Protein AF-A0A645DPC4-F1 (afdb_monomer_lite)

Secondary structure (DSSP, 8-state):
----GGG--GGGHHHHHHHHHHHH-TT--HHHHHHHHHHHHHHHHHHHTS--SS--B-TTS-BPPP--EEEEETTEEEEES--TT-----S-SSS--EEES---EE--SSS----EEEEEE-TT--PPPEEEEE-SSS--EEEE-----

Organism: NCBI:txid1076179

Sequence (149 aa):
MKFNWKKFDWLLLFPLAATFLALLRPGDTVWLGDEAGLMALALQANEAGHPAAHGLVGSMGVAYGALVVWRPMPQGFRFEGLPPNVKMPTQWLQTPVLVQPNTPVVLGPEPLIPRQSITLSLPGSSSAPVRLATDGLRPFSIQNLQETP

Radius of gyration: 25.54 Å; chains: 1; bounding box: 76×33×72 Å

Foldseek 3Di:
DDDDPVPPPVVVVVVVVVVVVCVVDPPPPLVVVLVVVVVVVVVVCVVVVHFDLFFRQGPVRDGQAGWWKWADDQAFIDIDRDDPPDDDDTGDPDPDKDKPPRDIDTQDDDQFDDWDKIWIDDPPDPQFIWMWTDNRRDHTDIDGPDDDD

Structure (mmCIF, N/CA/C/O backbone):
data_AF-A0A645DPC4-F1
#
_entry.id   AF-A0A645DPC4-F1
#
loop_
_atom_site.group_PDB
_atom_site.id
_atom_site.type_symbol
_atom_site.label_atom_id
_atom_site.label_alt_id
_atom_site.label_comp_id
_atom_site.label_asym_id
_atom_site.label_entity_id
_atom_site.label_seq_id
_atom_site.pdbx_PDB_ins_code
_atom_site.Cartn_x
_atom_site.Cartn_y
_atom_site.Cartn_z
_atom_site.occupancy
_atom_site.B_iso_or_equiv
_atom_site.auth_seq_id
_atom_site.auth_comp_id
_atom_site.auth_asym_id
_atom_site.auth_atom_id
_atom_site.pdbx_PDB_model_num
ATOM 1 N N . MET A 1 1 ? 61.291 -13.353 -42.735 1.00 44.16 1 MET A N 1
ATOM 2 C CA . MET A 1 1 ? 60.968 -13.849 -41.377 1.00 44.16 1 MET A CA 1
ATOM 3 C C . MET A 1 1 ? 59.647 -14.618 -41.465 1.00 44.16 1 MET A C 1
ATOM 5 O O . MET A 1 1 ? 58.631 -13.994 -41.727 1.00 44.16 1 MET A O 1
ATOM 9 N N . LYS A 1 2 ? 59.650 -15.961 -41.414 1.00 58.72 2 LYS A N 1
ATOM 10 C CA . LYS A 1 2 ? 58.423 -16.777 -41.564 1.00 58.72 2 LYS A CA 1
ATOM 11 C C . LYS A 1 2 ? 57.759 -16.944 -40.194 1.00 58.72 2 LYS A C 1
ATOM 13 O O . LYS A 1 2 ? 58.321 -17.608 -39.327 1.00 58.72 2 LYS A O 1
ATOM 18 N N . PHE A 1 3 ? 56.603 -16.310 -39.994 1.00 59.91 3 PHE A N 1
ATOM 19 C CA . PHE A 1 3 ? 55.845 -16.386 -38.742 1.00 59.91 3 PHE A CA 1
ATOM 20 C C . PHE A 1 3 ? 55.257 -17.794 -38.578 1.00 59.91 3 PHE A C 1
ATOM 22 O O . PHE A 1 3 ? 54.563 -18.294 -39.463 1.00 59.91 3 PHE A O 1
ATOM 29 N N . ASN A 1 4 ? 55.593 -18.471 -37.481 1.00 68.50 4 ASN A N 1
ATOM 30 C CA . ASN A 1 4 ? 55.323 -19.895 -37.302 1.00 68.50 4 ASN A CA 1
ATOM 31 C C . ASN A 1 4 ? 54.050 -20.097 -36.463 1.00 68.50 4 ASN A C 1
ATOM 33 O O . ASN A 1 4 ? 54.094 -20.090 -35.236 1.00 68.50 4 ASN A O 1
ATOM 37 N N . TRP A 1 5 ? 52.918 -20.279 -37.146 1.00 63.59 5 TRP A N 1
ATOM 38 C CA . TRP A 1 5 ? 51.572 -20.375 -36.561 1.00 63.59 5 TRP A CA 1
ATOM 39 C C . TRP A 1 5 ? 51.383 -21.533 -35.570 1.00 63.59 5 TRP A C 1
ATOM 41 O O . TRP A 1 5 ? 50.500 -21.475 -34.726 1.00 63.59 5 TRP A O 1
ATOM 51 N N . LYS A 1 6 ? 52.230 -22.570 -35.616 1.00 66.31 6 LYS A N 1
ATOM 52 C CA . LYS A 1 6 ? 52.138 -23.720 -34.699 1.00 66.31 6 LYS A CA 1
ATOM 53 C C . LYS A 1 6 ? 52.644 -23.439 -33.280 1.00 66.31 6 LYS A C 1
ATOM 55 O O . LYS A 1 6 ? 52.363 -24.224 -32.386 1.00 66.31 6 LYS A O 1
ATOM 60 N N . LYS A 1 7 ? 53.402 -22.355 -33.074 1.00 61.72 7 LYS A N 1
ATOM 61 C CA . LYS A 1 7 ? 53.859 -21.898 -31.746 1.00 61.72 7 LYS A CA 1
ATOM 62 C C . LYS A 1 7 ? 53.005 -20.756 -31.193 1.00 61.72 7 LYS A C 1
ATOM 64 O O . LYS A 1 7 ? 53.332 -20.208 -30.146 1.00 61.72 7 LYS A O 1
ATOM 69 N N . PHE A 1 8 ? 51.974 -20.350 -31.933 1.00 61.41 8 PHE A N 1
ATOM 70 C CA . PHE A 1 8 ? 51.088 -19.280 -31.520 1.00 61.41 8 PHE A CA 1
ATOM 71 C C . PHE A 1 8 ? 50.167 -19.829 -30.435 1.00 61.41 8 PHE A C 1
ATOM 73 O O . PHE A 1 8 ? 49.297 -20.656 -30.707 1.00 61.41 8 PHE A O 1
ATOM 80 N N . ASP A 1 9 ? 50.448 -19.430 -29.199 1.00 63.53 9 ASP A N 1
ATOM 81 C CA . ASP A 1 9 ? 49.758 -19.911 -28.014 1.00 63.53 9 ASP A CA 1
ATOM 82 C C . ASP A 1 9 ? 48.314 -19.396 -28.026 1.00 63.53 9 ASP A C 1
ATOM 84 O O . ASP A 1 9 ? 48.007 -18.276 -27.616 1.00 63.53 9 ASP A O 1
ATOM 88 N N . TRP A 1 10 ? 47.421 -20.203 -28.597 1.00 62.50 10 TRP A N 1
ATOM 89 C CA . TRP A 1 10 ? 46.012 -19.864 -28.800 1.00 62.50 10 TRP A CA 1
ATOM 90 C C . TRP A 1 10 ? 45.284 -19.611 -27.468 1.00 62.50 10 TRP A C 1
ATOM 92 O O . TRP A 1 10 ? 44.247 -18.949 -27.440 1.00 62.50 10 TRP A O 1
ATOM 102 N N . LEU A 1 11 ? 45.860 -20.071 -26.350 1.00 56.59 11 LEU A N 1
ATOM 103 C CA . LEU A 1 11 ? 45.384 -19.798 -24.994 1.00 56.59 11 LEU A CA 1
ATOM 104 C C . LEU A 1 11 ? 45.522 -18.321 -24.592 1.00 56.59 11 LEU A C 1
ATOM 106 O O . LEU A 1 11 ? 44.785 -17.876 -23.717 1.00 56.59 11 LEU A O 1
ATOM 110 N N . LEU A 1 12 ? 46.380 -17.535 -25.257 1.00 56.28 12 LEU A N 1
ATOM 111 C CA . LEU A 1 12 ? 46.503 -16.090 -25.019 1.00 56.28 12 LEU A CA 1
ATOM 112 C C . LEU A 1 12 ? 45.468 -15.249 -25.785 1.00 56.28 12 LEU A C 1
ATOM 114 O O . LEU A 1 12 ? 45.233 -14.099 -25.417 1.00 56.28 12 LEU A O 1
ATOM 118 N N . LEU A 1 13 ? 44.798 -15.803 -26.806 1.00 58.19 13 LEU A N 1
ATOM 119 C CA . LEU A 1 13 ? 43.731 -15.090 -27.526 1.00 58.19 13 LEU A CA 1
ATOM 120 C C . LEU A 1 13 ? 42.414 -15.035 -26.745 1.00 58.19 13 LEU A C 1
ATOM 122 O O . LEU A 1 13 ? 41.690 -14.049 -26.855 1.00 58.19 13 LEU A O 1
ATOM 126 N N . PHE A 1 14 ? 42.102 -16.056 -25.945 1.00 56.06 14 PHE A N 1
ATOM 127 C CA . PHE A 1 14 ? 40.872 -16.096 -25.148 1.00 56.06 14 PHE A CA 1
ATOM 128 C C . PHE A 1 14 ? 40.742 -14.942 -24.133 1.00 56.06 14 PHE A C 1
ATOM 130 O O . PHE A 1 14 ? 39.703 -14.277 -24.142 1.00 56.06 14 PHE A O 1
ATOM 137 N N . PRO A 1 15 ? 41.759 -14.618 -23.307 1.00 55.53 15 PRO A N 1
ATOM 138 C CA . PRO A 1 15 ? 41.676 -13.462 -22.417 1.00 55.53 15 PRO A CA 1
ATOM 139 C C . PRO A 1 15 ? 41.731 -12.138 -23.187 1.00 55.53 15 PRO A C 1
ATOM 141 O O . PRO A 1 15 ? 41.094 -11.167 -22.777 1.00 55.53 15 PRO A O 1
ATOM 144 N N . LEU A 1 16 ? 42.427 -12.092 -24.331 1.00 56.75 16 LEU A N 1
ATOM 145 C CA . LEU A 1 16 ? 42.496 -10.894 -25.167 1.00 56.75 16 LEU A CA 1
ATOM 146 C C . LEU A 1 16 ? 41.130 -10.566 -25.784 1.00 56.75 16 LEU A C 1
ATOM 148 O O . LEU A 1 16 ? 40.720 -9.414 -25.745 1.00 56.75 16 LEU A O 1
ATOM 152 N N . ALA A 1 17 ? 40.390 -11.566 -26.270 1.00 59.00 17 ALA A N 1
ATOM 153 C CA . ALA A 1 17 ? 39.035 -11.395 -26.794 1.00 59.00 17 ALA A CA 1
ATOM 154 C C . ALA A 1 17 ? 38.035 -10.977 -25.702 1.00 59.00 17 ALA A C 1
ATOM 156 O O . ALA A 1 17 ? 37.220 -10.087 -25.938 1.00 59.00 17 ALA A O 1
ATOM 157 N N . ALA A 1 18 ? 38.134 -11.550 -24.496 1.00 56.25 18 ALA A N 1
ATOM 158 C CA . ALA A 1 18 ? 37.318 -11.140 -23.349 1.00 56.25 18 ALA A CA 1
ATOM 159 C C . ALA A 1 18 ? 37.604 -9.686 -22.923 1.00 56.25 18 ALA A C 1
ATOM 161 O O . ALA A 1 18 ? 36.683 -8.918 -22.652 1.00 56.25 18 ALA A O 1
ATOM 162 N N . THR A 1 19 ? 38.876 -9.278 -22.947 1.00 56.94 19 THR A N 1
ATOM 163 C CA . THR A 1 19 ? 39.294 -7.897 -22.650 1.00 56.94 19 THR A CA 1
ATOM 164 C C . THR A 1 19 ? 38.858 -6.928 -23.757 1.00 56.94 19 THR A C 1
ATOM 166 O O . THR A 1 19 ? 38.428 -5.813 -23.477 1.00 56.94 19 THR A O 1
ATOM 169 N N . PHE A 1 20 ? 38.909 -7.353 -25.023 1.00 61.97 20 PHE A N 1
ATOM 170 C CA . PHE A 1 20 ? 38.488 -6.538 -26.164 1.00 61.97 20 PHE A CA 1
ATOM 171 C C . PHE A 1 20 ? 36.965 -6.336 -26.192 1.00 61.97 20 PHE A C 1
ATOM 173 O O . PHE A 1 20 ? 36.506 -5.235 -26.485 1.00 61.97 20 PHE A O 1
ATOM 180 N N . LEU A 1 21 ? 36.176 -7.352 -25.812 1.00 56.59 21 LEU A N 1
ATOM 181 C CA . LEU A 1 21 ? 34.717 -7.240 -25.686 1.00 56.59 21 LEU A CA 1
ATOM 182 C C . LEU A 1 21 ? 34.312 -6.218 -24.607 1.00 56.59 21 LEU A C 1
ATOM 184 O O . LEU A 1 21 ? 33.386 -5.443 -24.827 1.00 56.59 21 LEU A O 1
ATOM 188 N N . ALA A 1 22 ? 35.054 -6.160 -23.495 1.00 52.50 22 ALA A N 1
ATOM 189 C CA . ALA A 1 22 ? 34.857 -5.165 -22.439 1.00 52.50 22 ALA A CA 1
ATOM 190 C C . ALA A 1 22 ? 35.241 -3.730 -22.866 1.00 52.50 22 ALA A C 1
ATOM 192 O O . ALA A 1 22 ? 34.668 -2.765 -22.370 1.00 52.50 22 ALA A O 1
ATOM 193 N N . LEU A 1 23 ? 36.182 -3.573 -23.805 1.00 58.19 23 LEU A N 1
ATOM 194 C CA . LEU A 1 23 ? 36.623 -2.267 -24.321 1.00 58.19 23 LEU A CA 1
ATOM 195 C C . LEU A 1 23 ? 35.751 -1.736 -25.472 1.00 58.19 23 LEU A C 1
ATOM 197 O O . LEU A 1 23 ? 35.636 -0.525 -25.641 1.00 58.19 23 LEU A O 1
ATOM 201 N N . LEU A 1 24 ? 35.121 -2.620 -26.253 1.00 58.22 24 LEU A N 1
ATOM 202 C CA . LEU A 1 24 ? 34.198 -2.258 -27.341 1.00 58.22 24 LEU A CA 1
ATOM 203 C C . LEU A 1 24 ? 32.836 -1.750 -26.842 1.00 58.22 24 LEU A C 1
ATOM 205 O O . LEU A 1 24 ? 32.088 -1.163 -27.625 1.00 58.22 24 LEU A O 1
ATOM 209 N N . ARG A 1 25 ? 32.516 -1.955 -25.558 1.00 52.03 25 ARG A N 1
ATOM 210 C CA . ARG A 1 25 ? 31.289 -1.478 -24.905 1.00 52.03 25 ARG A CA 1
ATOM 211 C C . ARG A 1 25 ? 31.615 -0.672 -23.641 1.00 52.03 25 ARG A C 1
ATOM 213 O O . ARG A 1 25 ? 31.399 -1.157 -22.529 1.00 52.03 25 ARG A O 1
ATOM 220 N N . PRO A 1 26 ? 32.139 0.561 -23.773 1.00 41.53 26 PRO A N 1
ATOM 221 C CA . PRO A 1 26 ? 32.321 1.439 -22.626 1.00 41.53 26 PRO A CA 1
ATOM 22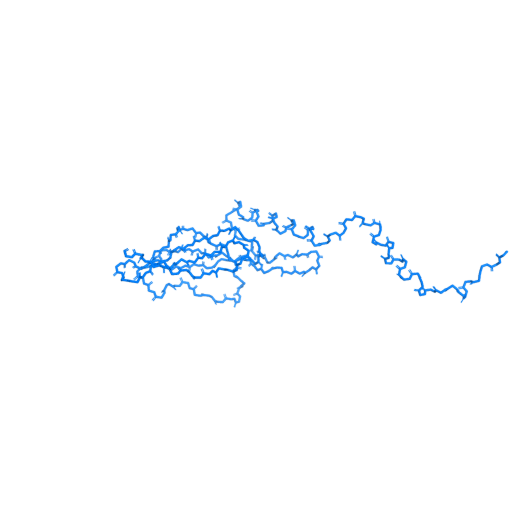2 C C . PRO A 1 26 ? 30.933 1.852 -22.118 1.00 41.53 26 PRO A C 1
ATOM 224 O O . PRO A 1 26 ? 30.340 2.800 -22.623 1.00 41.53 26 PRO A O 1
ATOM 227 N N . GLY A 1 27 ? 30.383 1.096 -21.167 1.00 45.28 27 GLY A N 1
ATOM 228 C CA . GLY A 1 27 ? 29.079 1.402 -20.578 1.00 45.28 27 GLY A CA 1
ATOM 229 C C . GLY A 1 27 ? 28.205 0.221 -20.169 1.00 45.28 27 GLY A C 1
ATOM 230 O O . GLY A 1 27 ? 27.113 0.490 -19.675 1.00 45.28 27 GLY A O 1
ATOM 231 N N . ASP A 1 28 ? 28.646 -1.039 -20.316 1.00 43.31 28 ASP A N 1
ATOM 232 C CA . ASP A 1 28 ? 27.872 -2.233 -19.915 1.00 43.31 28 ASP A CA 1
ATOM 233 C C . ASP A 1 28 ? 27.787 -2.387 -18.380 1.00 43.31 28 ASP A C 1
ATOM 235 O O . ASP A 1 28 ? 28.233 -3.341 -17.748 1.00 43.31 28 ASP A O 1
ATOM 239 N N . THR A 1 29 ? 27.130 -1.408 -17.779 1.00 47.66 29 THR A N 1
ATOM 240 C CA . THR A 1 29 ? 26.401 -1.456 -16.524 1.00 47.66 29 THR A CA 1
ATOM 241 C C . THR A 1 29 ? 25.103 -2.230 -16.765 1.00 47.66 29 THR A C 1
ATOM 243 O O . THR A 1 29 ? 24.008 -1.691 -16.653 1.00 47.66 29 THR A O 1
ATOM 246 N N . VAL A 1 30 ? 25.210 -3.512 -17.133 1.00 51.75 30 VAL A N 1
ATOM 247 C CA . VAL A 1 30 ? 24.047 -4.393 -17.385 1.00 51.75 30 VAL A CA 1
ATOM 248 C C . VAL A 1 30 ? 23.034 -4.318 -16.230 1.00 51.75 30 VAL A C 1
ATOM 250 O O . VAL A 1 30 ? 21.833 -4.405 -16.442 1.00 51.75 30 VAL A O 1
ATOM 253 N N . TRP A 1 31 ? 23.524 -4.052 -15.019 1.00 51.75 31 TRP A N 1
ATOM 254 C CA . TRP A 1 31 ? 22.720 -3.837 -13.823 1.00 51.75 31 TRP A CA 1
ATOM 255 C C . TRP A 1 31 ? 22.072 -2.439 -13.717 1.00 51.75 31 TRP A C 1
ATOM 257 O O . TRP A 1 31 ? 20.915 -2.355 -13.333 1.00 51.75 31 TRP A O 1
ATOM 267 N N . LEU A 1 32 ? 22.746 -1.348 -14.111 1.00 58.16 32 LEU A N 1
ATOM 268 C CA . LEU A 1 32 ? 22.211 0.025 -13.993 1.00 58.16 32 LEU A CA 1
ATOM 269 C C . LEU A 1 32 ? 21.079 0.293 -14.998 1.00 58.16 32 LEU A C 1
ATOM 271 O O . LEU A 1 32 ? 20.143 1.033 -14.704 1.00 58.16 32 LEU A O 1
ATOM 275 N N . GLY A 1 33 ? 21.164 -0.306 -16.190 1.00 63.88 33 GLY A N 1
ATOM 276 C CA . GLY A 1 33 ? 20.078 -0.262 -17.172 1.00 63.88 33 GLY A CA 1
ATOM 277 C C . GLY A 1 33 ? 18.827 -0.985 -16.670 1.00 63.88 33 GLY A C 1
ATOM 278 O O . GLY A 1 33 ? 17.722 -0.459 -16.810 1.00 63.88 33 GLY A O 1
ATOM 279 N N . ASP A 1 34 ? 19.016 -2.142 -16.027 1.00 58.75 34 ASP A N 1
ATOM 280 C CA . ASP A 1 34 ? 17.938 -2.874 -15.364 1.00 58.75 34 ASP A CA 1
ATOM 281 C C . ASP A 1 34 ? 17.339 -2.034 -14.234 1.00 58.75 34 ASP A C 1
ATOM 283 O O . ASP A 1 34 ? 16.139 -1.786 -14.255 1.00 58.75 34 ASP A O 1
ATOM 287 N N . GLU A 1 35 ? 18.156 -1.500 -13.322 1.00 59.34 35 GLU A N 1
ATOM 288 C CA . GLU A 1 35 ? 17.705 -0.621 -12.234 1.00 59.34 35 GLU A CA 1
ATOM 289 C C . GLU A 1 35 ? 16.904 0.590 -12.730 1.00 59.34 35 GLU A C 1
ATOM 291 O O . GLU A 1 35 ? 15.830 0.877 -12.204 1.00 59.34 35 GLU A O 1
ATOM 296 N N . ALA A 1 36 ? 17.380 1.288 -13.766 1.00 65.81 36 ALA A N 1
ATOM 297 C CA . ALA A 1 36 ? 16.655 2.415 -14.348 1.00 65.81 36 ALA A CA 1
ATOM 298 C C . ALA A 1 36 ? 15.297 1.983 -14.934 1.00 65.81 36 ALA A C 1
ATOM 300 O O . ALA A 1 36 ? 14.310 2.712 -14.812 1.00 65.81 36 ALA A O 1
ATOM 301 N N . GLY A 1 37 ? 15.228 0.788 -15.528 1.00 67.06 37 GLY A N 1
ATOM 302 C CA . GLY A 1 37 ? 13.984 0.181 -15.999 1.00 67.06 37 GLY A CA 1
ATOM 303 C C . GLY A 1 37 ? 13.023 -0.178 -14.862 1.00 67.06 37 GLY A C 1
ATOM 304 O O . GLY A 1 37 ? 11.822 0.078 -14.978 1.00 67.06 37 GLY A O 1
ATOM 305 N N . LEU A 1 38 ? 13.538 -0.708 -13.747 1.00 63.00 38 LEU A N 1
ATOM 306 C CA . LEU A 1 38 ? 12.742 -1.014 -12.555 1.00 63.00 38 LEU A CA 1
ATOM 307 C C . LEU A 1 38 ? 12.147 0.265 -11.953 1.00 63.00 38 LEU A C 1
ATOM 309 O O . LEU A 1 38 ? 10.936 0.335 -11.728 1.00 63.00 38 LEU A O 1
ATOM 313 N N . MET A 1 39 ? 12.969 1.308 -11.799 1.00 61.62 39 MET A N 1
ATOM 314 C CA . MET A 1 39 ? 12.525 2.611 -11.303 1.00 61.62 39 MET A CA 1
ATOM 315 C C . MET A 1 39 ? 11.467 3.235 -12.218 1.00 61.62 39 MET A C 1
ATOM 317 O O . MET A 1 39 ? 10.451 3.730 -11.732 1.00 61.62 39 MET A O 1
ATOM 321 N N . ALA A 1 40 ? 11.656 3.183 -13.539 1.00 66.62 40 ALA A N 1
ATOM 322 C CA . ALA A 1 40 ? 10.685 3.709 -14.495 1.00 66.62 40 ALA A CA 1
ATOM 323 C C . ALA A 1 40 ? 9.334 2.977 -14.418 1.00 66.62 40 ALA A C 1
ATOM 325 O O . ALA A 1 40 ? 8.290 3.631 -14.435 1.00 66.62 40 ALA A O 1
ATOM 326 N N . LEU A 1 41 ? 9.326 1.645 -14.274 1.00 64.12 41 LEU A N 1
ATOM 327 C CA . LEU A 1 41 ? 8.068 0.907 -14.142 1.00 64.12 41 LEU A CA 1
ATOM 328 C C . LEU A 1 41 ? 7.394 1.157 -12.789 1.00 64.12 41 LEU A C 1
ATOM 330 O O . LEU A 1 41 ? 6.172 1.287 -12.735 1.00 64.12 41 LEU A O 1
ATOM 334 N N . ALA A 1 42 ? 8.164 1.246 -11.702 1.00 60.47 42 ALA A N 1
ATOM 335 C CA . ALA A 1 42 ? 7.631 1.582 -10.385 1.00 60.47 42 ALA A CA 1
ATOM 336 C C . ALA A 1 42 ? 6.963 2.967 -10.393 1.00 60.47 42 ALA A C 1
ATOM 338 O O . ALA A 1 42 ? 5.856 3.129 -9.875 1.00 60.47 42 ALA A O 1
ATOM 339 N N . LEU A 1 43 ? 7.594 3.953 -11.040 1.00 62.78 43 LEU A N 1
ATOM 340 C CA . LEU A 1 43 ? 7.019 5.281 -11.249 1.00 62.78 43 L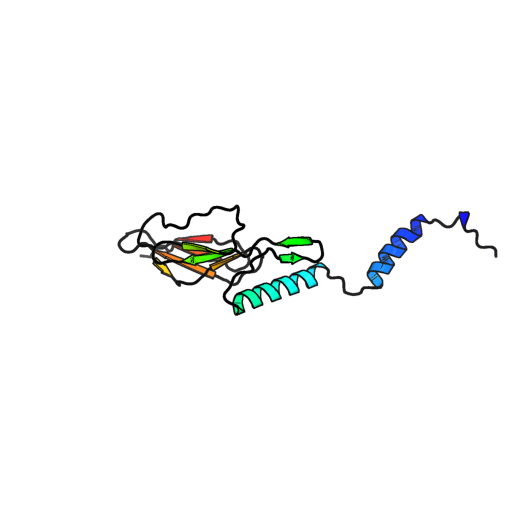EU A CA 1
ATOM 341 C C . LEU A 1 43 ? 5.752 5.220 -12.110 1.00 62.78 43 LEU A C 1
ATOM 343 O O . LEU A 1 43 ? 4.731 5.769 -11.708 1.00 62.78 43 LEU A O 1
ATOM 347 N N . GLN A 1 44 ? 5.768 4.490 -13.226 1.00 64.06 44 GLN A N 1
ATOM 348 C CA . GLN A 1 44 ? 4.600 4.352 -14.099 1.00 64.06 44 GLN A CA 1
ATOM 349 C C . GLN A 1 44 ? 3.422 3.649 -13.404 1.00 64.06 44 GLN A C 1
ATOM 351 O O . GLN A 1 44 ? 2.274 4.051 -13.574 1.00 64.06 44 GLN A O 1
ATOM 356 N N . ALA A 1 45 ? 3.680 2.617 -12.597 1.00 58.19 45 ALA A N 1
ATOM 357 C CA . ALA A 1 45 ? 2.654 1.943 -11.801 1.00 58.19 45 ALA A CA 1
ATOM 358 C C . ALA A 1 45 ? 2.059 2.876 -10.731 1.00 58.19 45 ALA A C 1
ATOM 360 O O . ALA A 1 45 ? 0.843 2.883 -10.519 1.00 58.19 45 ALA A O 1
ATOM 361 N N . ASN A 1 46 ? 2.902 3.705 -10.100 1.00 56.53 46 ASN A N 1
ATOM 362 C CA . ASN A 1 46 ? 2.453 4.743 -9.172 1.00 56.53 46 ASN A CA 1
ATOM 363 C C . ASN A 1 46 ? 1.584 5.795 -9.877 1.00 56.53 46 ASN A C 1
ATOM 365 O O . ASN A 1 46 ? 0.529 6.151 -9.355 1.00 56.53 46 ASN A O 1
ATOM 369 N N . GLU A 1 47 ? 1.984 6.255 -11.065 1.00 57.84 47 GLU A N 1
ATOM 370 C CA . GLU A 1 47 ? 1.201 7.190 -11.883 1.00 57.84 47 GLU A CA 1
ATOM 371 C C . GLU A 1 47 ? -0.130 6.580 -12.348 1.00 57.84 47 GLU A C 1
ATOM 373 O O . GLU A 1 47 ? -1.159 7.253 -12.336 1.00 57.84 47 GLU A O 1
ATOM 378 N N . ALA A 1 48 ? -0.137 5.296 -12.716 1.00 61.47 48 ALA A N 1
ATOM 379 C CA . ALA A 1 48 ? -1.321 4.592 -13.202 1.00 61.47 48 ALA A CA 1
ATOM 380 C C . ALA A 1 48 ? -2.296 4.165 -12.089 1.00 61.47 48 ALA A C 1
ATOM 382 O O . ALA A 1 48 ? -3.399 3.709 -12.388 1.00 61.47 48 ALA A O 1
ATOM 383 N N . GLY A 1 49 ? -1.909 4.261 -10.813 1.00 54.50 49 GLY A N 1
ATOM 384 C CA . GLY A 1 49 ? -2.744 3.850 -9.678 1.00 54.50 49 GLY A CA 1
ATOM 385 C C . GLY A 1 49 ? -3.049 2.344 -9.620 1.00 54.50 49 GLY A C 1
ATOM 386 O O . GLY A 1 49 ? -3.950 1.927 -8.881 1.00 54.50 49 GLY A O 1
ATOM 387 N N . HIS A 1 50 ? -2.313 1.527 -10.382 1.00 58.28 50 HIS A N 1
ATOM 388 C CA . HIS A 1 50 ? -2.504 0.082 -10.503 1.00 58.28 50 HIS A CA 1
ATOM 389 C C . HIS A 1 50 ? -1.160 -0.664 -10.396 1.00 58.28 50 HIS A C 1
ATOM 391 O O . HIS A 1 50 ? -0.168 -0.216 -10.968 1.00 58.28 50 HIS A O 1
ATOM 397 N N . PRO A 1 51 ? -1.104 -1.801 -9.674 1.00 55.44 51 PRO A N 1
ATOM 398 C CA . PRO A 1 51 ? 0.137 -2.543 -9.451 1.00 55.44 51 PRO A CA 1
ATOM 399 C C . PRO A 1 51 ? 0.658 -3.203 -10.734 1.00 55.44 51 PRO A C 1
ATOM 401 O O . PRO A 1 51 ? -0.124 -3.600 -11.602 1.00 55.44 51 PRO A O 1
ATOM 404 N N . ALA A 1 52 ? 1.979 -3.393 -10.832 1.00 56.47 52 ALA A N 1
ATOM 405 C CA . ALA A 1 52 ? 2.556 -4.180 -11.917 1.00 56.47 52 ALA A CA 1
ATOM 406 C C . ALA A 1 52 ? 2.109 -5.646 -11.795 1.00 56.47 52 ALA A C 1
ATOM 408 O O . ALA A 1 52 ? 2.352 -6.307 -10.786 1.00 56.47 52 ALA A O 1
ATOM 409 N N . ALA A 1 53 ? 1.444 -6.152 -12.834 1.00 54.47 53 ALA A N 1
ATOM 410 C CA . ALA A 1 53 ? 0.827 -7.479 -12.834 1.00 54.47 53 ALA A CA 1
ATOM 411 C C . ALA A 1 53 ? 1.832 -8.647 -12.901 1.00 54.47 53 ALA A C 1
ATOM 413 O O . ALA A 1 53 ? 1.452 -9.794 -12.675 1.00 54.47 53 ALA A O 1
ATOM 414 N N . HIS A 1 54 ? 3.098 -8.373 -13.220 1.00 56.34 54 HIS A N 1
ATOM 415 C CA . HIS A 1 54 ? 4.145 -9.377 -13.379 1.00 56.34 54 HIS A CA 1
ATOM 416 C C . HIS A 1 54 ? 5.422 -8.915 -12.679 1.00 56.34 54 HIS A C 1
ATOM 418 O O . HIS A 1 54 ? 5.661 -7.715 -12.539 1.00 56.34 54 HIS A O 1
ATOM 424 N N . GLY A 1 55 ? 6.237 -9.883 -12.258 1.00 55.19 55 GLY A N 1
ATOM 425 C CA . GLY A 1 55 ? 7.598 -9.610 -11.819 1.00 55.19 55 GLY A CA 1
ATOM 426 C C . GLY A 1 55 ? 8.411 -8.936 -12.924 1.00 55.19 55 GLY A C 1
ATOM 427 O O . GLY A 1 55 ? 8.213 -9.218 -14.108 1.00 55.19 55 GLY A O 1
ATOM 428 N N . LEU A 1 56 ? 9.297 -8.021 -12.545 1.00 57.25 56 LEU A N 1
ATOM 429 C CA . LEU A 1 56 ? 10.133 -7.286 -13.490 1.00 57.25 56 LEU A CA 1
ATOM 430 C C . LEU A 1 56 ? 11.210 -8.221 -14.039 1.00 57.25 56 LEU A C 1
ATOM 432 O O . LEU A 1 56 ? 11.980 -8.774 -13.263 1.00 57.25 56 LEU A O 1
ATOM 436 N N . VAL A 1 57 ? 11.261 -8.431 -15.353 1.00 53.84 57 VAL A N 1
ATOM 437 C CA . VAL A 1 57 ? 12.272 -9.292 -15.983 1.00 53.84 57 VAL A CA 1
ATOM 438 C C . VAL A 1 57 ? 13.480 -8.430 -16.338 1.00 53.84 57 VAL A C 1
ATOM 440 O O . VAL A 1 57 ? 13.410 -7.640 -17.275 1.00 53.84 57 VAL A O 1
ATOM 443 N N . GLY A 1 58 ? 14.570 -8.563 -15.580 1.00 57.09 58 GLY A N 1
ATOM 444 C CA . GLY A 1 58 ? 15.845 -7.920 -15.907 1.00 57.09 58 GLY A CA 1
ATOM 445 C C . GLY A 1 58 ? 16.479 -8.495 -17.179 1.00 57.09 58 GLY A C 1
ATOM 446 O O . GLY A 1 58 ? 16.092 -9.566 -17.657 1.00 57.09 58 GLY A O 1
ATOM 447 N N . SER A 1 59 ? 17.507 -7.821 -17.693 1.00 51.56 59 SER A N 1
ATOM 448 C CA . SER A 1 59 ? 18.239 -8.142 -18.930 1.00 51.56 59 SER A CA 1
ATOM 449 C C . SER A 1 59 ? 18.777 -9.578 -18.986 1.00 51.56 59 SER A C 1
ATOM 451 O O . SER A 1 59 ? 18.985 -10.122 -20.068 1.00 51.56 59 SER A O 1
ATOM 453 N N . MET A 1 60 ? 18.976 -10.217 -17.828 1.00 51.91 60 MET A N 1
ATOM 454 C CA . MET A 1 60 ? 19.462 -11.600 -17.692 1.00 51.91 60 MET A CA 1
ATOM 455 C C . MET A 1 60 ? 18.348 -12.635 -17.432 1.00 51.91 60 MET A C 1
ATOM 457 O O . MET A 1 60 ? 18.642 -13.779 -17.088 1.00 51.91 60 MET A O 1
ATOM 461 N N . GLY A 1 61 ? 17.069 -12.261 -17.548 1.00 46.88 61 GLY A N 1
ATOM 462 C CA . GLY A 1 61 ? 15.938 -13.146 -17.239 1.00 46.88 61 GLY A CA 1
ATOM 463 C C . GLY A 1 61 ? 15.666 -13.313 -15.738 1.00 46.88 61 GLY A C 1
ATOM 464 O O . GLY A 1 61 ? 14.898 -14.190 -15.342 1.00 46.88 61 GLY A O 1
ATOM 465 N N . VAL A 1 62 ? 16.287 -12.482 -14.893 1.00 46.94 62 VAL A N 1
ATOM 466 C CA . VAL A 1 62 ? 16.015 -12.436 -13.452 1.00 46.94 62 VAL A CA 1
ATOM 467 C C . VAL A 1 62 ? 14.676 -11.737 -13.244 1.00 46.94 62 VAL A C 1
ATOM 469 O O . VAL A 1 62 ? 14.554 -10.546 -13.511 1.00 46.94 62 VAL A O 1
ATOM 472 N N . ALA A 1 63 ? 13.671 -12.481 -12.787 1.00 51.97 63 ALA A N 1
ATOM 473 C CA . ALA A 1 63 ? 12.391 -11.916 -12.382 1.00 51.97 63 ALA A CA 1
ATOM 474 C C . ALA A 1 63 ? 12.496 -11.377 -10.947 1.00 51.97 63 ALA A C 1
ATOM 476 O O . ALA A 1 63 ? 12.577 -12.156 -9.994 1.00 51.97 63 ALA A O 1
ATOM 477 N N . TYR A 1 64 ? 12.473 -10.057 -10.777 1.00 59.28 64 TYR A N 1
ATOM 478 C CA . TYR A 1 64 ? 12.178 -9.454 -9.477 1.00 59.28 64 TYR A CA 1
ATOM 479 C C . TYR A 1 64 ? 10.713 -9.771 -9.135 1.00 59.28 64 TYR A C 1
ATOM 481 O O . TYR A 1 64 ? 9.888 -9.873 -10.040 1.00 59.28 64 TYR A O 1
ATOM 489 N N . GLY A 1 65 ? 10.391 -10.011 -7.858 1.00 62.00 65 GLY A N 1
ATOM 490 C CA . GLY A 1 65 ? 9.070 -10.508 -7.432 1.00 62.00 65 GLY A CA 1
ATOM 491 C C . GLY A 1 65 ? 7.878 -9.651 -7.895 1.00 62.00 65 GLY A C 1
ATOM 492 O O . GLY A 1 65 ? 8.032 -8.578 -8.460 1.00 62.00 65 GLY A O 1
ATOM 493 N N . ALA A 1 66 ? 6.646 -10.104 -7.679 1.00 65.19 66 ALA A N 1
ATOM 494 C CA . ALA A 1 66 ? 5.485 -9.281 -8.027 1.00 65.19 66 ALA A CA 1
ATOM 495 C C . ALA A 1 66 ? 5.360 -8.072 -7.077 1.00 65.19 66 ALA A C 1
ATOM 497 O O . ALA A 1 66 ? 5.608 -8.214 -5.878 1.00 65.19 66 ALA A O 1
ATOM 498 N N . LEU A 1 67 ? 4.975 -6.901 -7.603 1.00 73.75 67 LEU A N 1
ATOM 499 C CA . LEU A 1 67 ? 4.679 -5.707 -6.802 1.00 73.75 67 LEU A CA 1
ATOM 500 C C . LEU A 1 67 ? 3.417 -5.946 -5.972 1.00 73.75 67 LEU A C 1
ATOM 502 O O . LEU A 1 67 ? 2.303 -5.890 -6.492 1.00 73.75 67 LEU A O 1
ATOM 506 N N . VAL A 1 68 ? 3.592 -6.211 -4.677 1.00 79.81 68 VAL A N 1
ATOM 507 C CA . VAL A 1 68 ? 2.472 -6.461 -3.767 1.00 79.81 68 VAL A CA 1
ATOM 508 C C . VAL A 1 68 ? 2.023 -5.155 -3.129 1.00 79.81 68 VAL A C 1
ATOM 510 O O . VAL A 1 68 ? 2.810 -4.456 -2.491 1.00 79.81 68 VAL A O 1
ATOM 513 N N . VAL A 1 69 ? 0.735 -4.843 -3.256 1.00 84.62 69 VAL A N 1
ATOM 514 C CA . VAL A 1 69 ? 0.114 -3.679 -2.609 1.00 84.62 69 VAL A CA 1
ATOM 515 C C . VAL A 1 69 ? -0.919 -4.154 -1.602 1.00 84.62 69 VAL A C 1
ATOM 517 O O . VAL A 1 69 ? -1.825 -4.915 -1.935 1.00 84.62 69 VAL A O 1
ATOM 520 N N . TRP A 1 70 ? -0.803 -3.689 -0.364 1.00 89.94 70 TRP A N 1
ATOM 521 C CA . TRP A 1 70 ? -1.807 -3.884 0.671 1.00 89.94 70 TRP A CA 1
ATOM 522 C C . TRP A 1 70 ? -2.767 -2.698 0.695 1.00 89.94 70 TRP A C 1
ATOM 524 O O . TRP A 1 70 ? -2.339 -1.545 0.735 1.00 89.94 70 TRP A O 1
ATOM 534 N N . ARG A 1 71 ? -4.074 -2.967 0.676 1.00 91.69 71 ARG A N 1
ATOM 535 C CA . ARG A 1 71 ? -5.112 -1.933 0.704 1.00 91.69 71 ARG A CA 1
ATOM 536 C C . ARG A 1 71 ? -6.072 -2.156 1.880 1.00 91.69 71 ARG A C 1
ATOM 538 O O . ARG A 1 71 ? -6.662 -3.239 1.962 1.00 91.69 71 ARG A O 1
ATOM 545 N N . PRO A 1 72 ? -6.278 -1.148 2.747 1.00 90.00 72 PRO A N 1
ATOM 546 C CA . PRO A 1 72 ? -7.293 -1.209 3.795 1.00 90.00 72 PRO A CA 1
ATOM 547 C C . PRO A 1 72 ? -8.711 -1.166 3.201 1.00 90.00 72 PRO A C 1
ATOM 549 O O . PRO A 1 72 ? -8.966 -0.449 2.233 1.00 90.00 72 PRO A O 1
ATOM 552 N N . MET A 1 73 ? -9.637 -1.935 3.780 1.00 88.38 73 MET A N 1
ATOM 553 C CA . MET A 1 73 ? -11.048 -2.013 3.378 1.00 88.38 73 MET A CA 1
ATOM 554 C C . MET A 1 73 ? -11.966 -1.853 4.607 1.00 88.38 73 MET A C 1
ATOM 556 O O . MET A 1 73 ? -11.550 -2.189 5.715 1.00 88.38 73 MET A O 1
ATOM 560 N N . PRO A 1 74 ? -13.236 -1.427 4.448 1.00 80.44 74 PRO A N 1
ATOM 561 C CA . PRO A 1 74 ? -14.142 -1.227 5.587 1.00 80.44 74 PRO A CA 1
ATOM 562 C C . PRO A 1 74 ? -14.327 -2.466 6.481 1.00 80.44 74 PRO A C 1
ATOM 564 O O . PRO A 1 74 ? -14.372 -2.342 7.700 1.00 80.44 74 PRO A O 1
ATOM 567 N N . GLN A 1 75 ? -14.387 -3.662 5.885 1.00 81.44 75 GLN A N 1
ATOM 568 C CA . GLN A 1 75 ? -14.543 -4.936 6.602 1.00 81.44 75 GLN A CA 1
ATOM 569 C C . GLN A 1 75 ? -13.269 -5.804 6.656 1.00 81.44 75 GLN A C 1
ATOM 571 O O . GLN A 1 75 ? -13.349 -6.988 6.979 1.00 81.44 75 GLN A O 1
ATOM 576 N N . GLY A 1 76 ? -12.095 -5.268 6.304 1.00 88.44 76 GLY A N 1
ATOM 577 C CA . GLY A 1 76 ? -10.893 -6.092 6.150 1.00 88.44 76 GLY A CA 1
ATOM 578 C C . GLY A 1 76 ? -9.750 -5.391 5.429 1.00 88.44 76 GLY A C 1
ATOM 579 O O . GLY A 1 76 ? -9.521 -4.194 5.583 1.00 88.44 76 GLY A O 1
ATOM 580 N N . PHE A 1 77 ? -9.041 -6.149 4.604 1.00 92.50 77 PHE A N 1
ATOM 581 C CA . PHE A 1 77 ? -7.981 -5.651 3.736 1.00 92.50 77 PHE A CA 1
ATOM 582 C C . PHE A 1 77 ? -7.803 -6.583 2.538 1.00 92.50 77 PHE A C 1
ATOM 584 O O . PHE A 1 77 ? -8.263 -7.725 2.547 1.00 92.50 77 PHE A O 1
ATOM 591 N N . ARG A 1 78 ? -7.128 -6.111 1.489 1.00 91.31 78 ARG A N 1
ATOM 592 C CA . ARG A 1 78 ? -6.752 -6.963 0.355 1.00 91.31 78 ARG A CA 1
ATOM 593 C C . ARG A 1 78 ? -5.286 -6.796 0.003 1.00 91.31 78 ARG A C 1
ATOM 595 O O . ARG A 1 78 ? -4.727 -5.715 0.165 1.00 91.31 78 ARG A O 1
ATOM 602 N N . PHE A 1 79 ? -4.715 -7.860 -0.543 1.00 87.75 79 PHE A N 1
ATOM 603 C CA . PHE A 1 79 ? -3.434 -7.821 -1.227 1.00 87.75 79 PHE A CA 1
ATOM 604 C C . PHE A 1 79 ? -3.673 -7.857 -2.736 1.00 87.75 79 PHE A C 1
ATOM 606 O O . PHE A 1 79 ? -4.432 -8.688 -3.234 1.00 87.75 79 PHE A O 1
ATOM 613 N N . GLU A 1 80 ? -3.034 -6.948 -3.455 1.00 86.94 80 GLU A N 1
ATOM 614 C CA . GLU A 1 80 ? -3.032 -6.863 -4.913 1.00 86.94 80 GLU A CA 1
ATOM 615 C C . GLU A 1 80 ? -1.650 -7.264 -5.431 1.00 86.94 80 GLU A C 1
ATOM 617 O O . GLU A 1 80 ? -0.657 -7.046 -4.741 1.00 86.94 80 GLU A O 1
ATOM 622 N N . GLY A 1 81 ? -1.579 -7.855 -6.626 1.00 79.62 81 GLY A N 1
A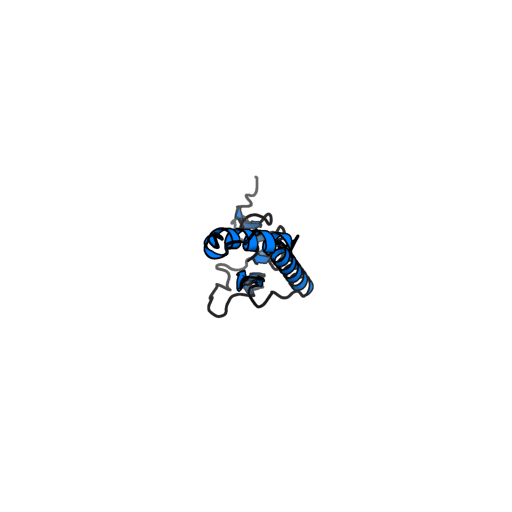TOM 623 C CA . GLY A 1 81 ? -0.308 -8.282 -7.225 1.00 79.62 81 GLY A CA 1
ATOM 624 C C . GLY A 1 81 ? 0.253 -9.603 -6.683 1.00 79.62 81 GLY A C 1
ATOM 625 O O . GLY A 1 81 ? 1.355 -9.991 -7.050 1.00 79.62 81 GLY A O 1
ATOM 626 N N . LEU A 1 82 ? -0.485 -10.331 -5.834 1.00 80.31 82 LEU A N 1
ATOM 627 C CA . LEU A 1 82 ? -0.076 -11.676 -5.414 1.00 80.31 82 LEU A CA 1
ATOM 628 C C . LEU A 1 82 ? -0.120 -12.667 -6.593 1.00 80.31 82 LEU A C 1
ATOM 630 O O . LEU A 1 82 ? -1.081 -12.643 -7.368 1.00 80.31 82 LEU A O 1
ATOM 634 N N . PRO A 1 83 ? 0.853 -13.592 -6.699 1.00 78.75 83 PRO A N 1
ATOM 635 C CA . PRO A 1 83 ? 0.778 -14.695 -7.649 1.00 78.75 83 PRO A CA 1
ATOM 636 C C . PRO A 1 83 ? -0.491 -15.548 -7.438 1.00 78.75 83 PRO A C 1
ATOM 638 O O . PRO A 1 83 ? -0.913 -15.728 -6.292 1.00 78.75 83 PRO A O 1
ATOM 641 N N . PRO A 1 84 ? -1.080 -16.141 -8.498 1.00 77.94 84 PRO A N 1
ATOM 642 C CA . PRO A 1 84 ? -2.374 -16.836 -8.422 1.00 77.94 84 PRO A CA 1
ATOM 643 C C . PRO A 1 84 ? -2.438 -17.992 -7.411 1.00 77.94 84 PRO A C 1
ATOM 645 O O . PRO A 1 84 ? -3.513 -18.381 -6.962 1.00 77.94 84 PRO A O 1
ATOM 648 N N . ASN A 1 85 ? -1.288 -18.569 -7.069 1.00 82.31 85 ASN A N 1
ATOM 649 C CA . ASN A 1 85 ? -1.147 -19.691 -6.147 1.00 82.31 85 ASN A CA 1
ATOM 650 C C . ASN A 1 85 ? -0.915 -19.274 -4.682 1.00 82.31 85 ASN A C 1
ATOM 652 O O . ASN A 1 85 ? -0.854 -20.146 -3.815 1.00 82.31 85 ASN A O 1
ATOM 656 N N . VAL A 1 86 ? -0.793 -17.977 -4.380 1.00 81.75 86 VAL A N 1
ATOM 657 C CA . VAL A 1 86 ? -0.541 -17.479 -3.021 1.00 81.75 86 VAL A CA 1
ATOM 658 C C . VAL A 1 86 ? -1.856 -17.099 -2.344 1.00 81.75 86 VAL A C 1
ATOM 660 O O . VAL A 1 86 ? -2.583 -16.223 -2.805 1.00 81.75 86 VAL A O 1
ATOM 663 N N . LYS A 1 87 ? -2.154 -17.741 -1.208 1.00 85.50 87 LYS A N 1
ATOM 664 C CA . LYS A 1 87 ? -3.309 -17.410 -0.361 1.00 85.50 87 LYS A CA 1
ATOM 665 C C . LYS A 1 87 ? -2.855 -16.576 0.835 1.00 85.50 87 LYS A C 1
ATOM 667 O O . LYS A 1 87 ? -1.975 -16.997 1.579 1.00 85.50 87 LYS A O 1
ATOM 672 N N . MET A 1 88 ? -3.480 -15.420 1.029 1.00 86.88 88 MET A N 1
ATOM 673 C CA . MET A 1 88 ? -3.220 -14.490 2.131 1.00 86.88 88 MET A CA 1
ATOM 674 C C . MET A 1 88 ? -4.530 -14.144 2.852 1.00 86.88 88 MET A C 1
ATOM 676 O O . MET A 1 88 ? -5.595 -14.216 2.231 1.00 86.88 88 MET A O 1
ATOM 680 N N . PRO A 1 89 ? -4.484 -13.783 4.148 1.00 86.94 89 PRO A N 1
ATOM 681 C CA . PRO A 1 89 ? -5.669 -13.342 4.873 1.00 86.94 89 PRO A CA 1
ATOM 682 C C . PRO A 1 89 ? -6.233 -12.052 4.266 1.00 86.94 89 PRO A C 1
ATOM 684 O O . PRO A 1 89 ? -5.508 -11.256 3.672 1.00 86.94 89 PRO A O 1
ATOM 687 N N . THR A 1 90 ? -7.538 -11.850 4.429 1.00 87.38 90 THR A N 1
ATOM 688 C CA . THR A 1 90 ? -8.268 -10.670 3.926 1.00 87.38 90 THR A CA 1
ATOM 689 C C . THR A 1 90 ? -9.204 -10.058 4.971 1.00 87.38 90 THR A C 1
ATOM 691 O O . THR A 1 90 ? -9.844 -9.034 4.731 1.00 87.38 90 THR A O 1
ATOM 694 N N . GLN A 1 91 ? -9.290 -10.680 6.147 1.00 87.56 91 GLN A N 1
ATOM 695 C CA . GLN A 1 91 ? -10.175 -10.287 7.236 1.00 87.56 91 GLN A CA 1
ATOM 696 C C . GLN A 1 91 ? -9.353 -9.868 8.449 1.00 87.56 91 GLN A C 1
ATOM 698 O O . GLN A 1 91 ? -8.301 -10.447 8.735 1.00 87.56 91 GLN A O 1
ATOM 703 N N . TRP A 1 92 ? -9.852 -8.871 9.176 1.00 86.00 92 TRP A N 1
ATOM 704 C CA . TRP A 1 92 ? -9.291 -8.509 10.469 1.00 86.00 92 TRP A CA 1
ATOM 705 C C . TRP A 1 92 ? -9.588 -9.592 11.505 1.00 86.00 92 TRP A C 1
ATOM 707 O O . TRP A 1 92 ? -10.661 -10.190 11.500 1.00 86.00 92 TRP A O 1
ATOM 717 N N . LEU A 1 93 ? -8.651 -9.807 12.429 1.00 84.44 93 LEU A N 1
ATOM 718 C CA . LEU A 1 93 ? -8.860 -10.711 13.565 1.00 84.44 93 LEU A CA 1
ATOM 719 C C . LEU A 1 93 ? -9.882 -10.157 14.569 1.00 84.44 93 LEU A C 1
ATOM 721 O O . LEU A 1 93 ? -10.507 -10.918 15.300 1.00 84.44 93 LEU A O 1
ATOM 725 N N . GLN A 1 94 ? -10.032 -8.833 14.619 1.00 78.88 94 GLN A N 1
ATOM 726 C CA . GLN A 1 94 ? -10.971 -8.113 15.475 1.00 78.88 94 GLN A CA 1
ATOM 727 C C . GLN A 1 94 ? -11.562 -6.942 14.690 1.00 78.88 94 GLN A C 1
ATOM 729 O O . GLN A 1 94 ? -10.910 -6.409 13.797 1.00 78.88 94 GLN A O 1
ATOM 734 N N . THR A 1 95 ? -12.788 -6.534 15.009 1.00 74.44 95 THR A N 1
ATOM 735 C CA . THR A 1 95 ? -13.467 -5.422 14.330 1.00 74.44 95 THR A CA 1
ATOM 736 C C . THR A 1 95 ? -14.168 -4.507 15.334 1.00 74.44 95 THR A C 1
ATOM 738 O O . THR A 1 95 ? -14.756 -5.026 16.284 1.00 74.44 95 THR A O 1
ATOM 741 N N . PRO A 1 96 ? -14.196 -3.182 15.096 1.00 81.62 96 PRO A N 1
ATOM 742 C CA . PRO A 1 96 ? -13.581 -2.487 13.960 1.00 81.62 96 PRO A CA 1
ATOM 743 C C . PRO A 1 96 ? -12.073 -2.247 14.163 1.00 81.62 96 PRO A C 1
ATOM 745 O O . PRO A 1 96 ? -11.634 -1.995 15.279 1.00 81.62 96 PRO A O 1
ATOM 748 N N . VAL A 1 97 ? -11.289 -2.279 13.080 1.00 84.06 97 VAL A N 1
ATOM 749 C CA . VAL A 1 97 ? -9.894 -1.791 13.049 1.00 84.06 97 VAL A CA 1
ATOM 750 C C . VAL A 1 97 ? -9.867 -0.507 12.231 1.00 84.06 97 VAL A C 1
ATOM 752 O O . VAL A 1 97 ? -10.325 -0.496 11.088 1.00 84.06 97 VAL A O 1
ATOM 755 N N . LEU A 1 98 ? -9.336 0.573 12.803 1.00 88.62 98 LEU A N 1
ATOM 756 C CA . LEU A 1 9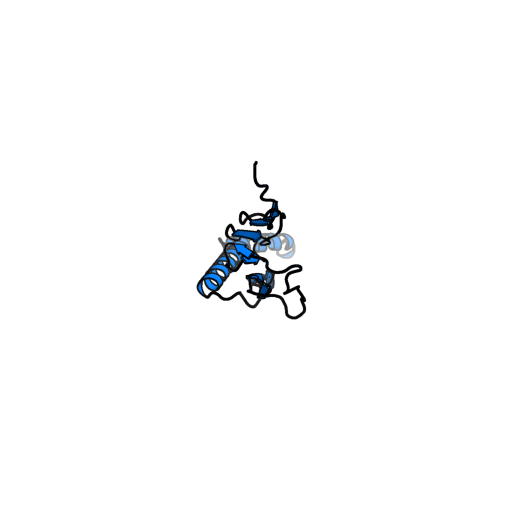8 ? -9.094 1.820 12.082 1.00 88.62 98 LEU A CA 1
ATOM 757 C C . LEU A 1 98 ? -7.661 1.860 11.561 1.00 88.62 98 LEU A C 1
ATOM 759 O O . LEU A 1 98 ? -6.722 1.526 12.279 1.00 88.62 98 LEU A O 1
ATOM 763 N N . VAL A 1 99 ? -7.514 2.307 10.314 1.00 91.25 99 VAL A N 1
ATOM 764 C CA . VAL A 1 99 ? -6.229 2.435 9.617 1.00 91.25 99 VAL A CA 1
ATOM 765 C C . VAL A 1 99 ? -5.990 3.898 9.274 1.00 91.25 99 VAL A C 1
ATOM 767 O O . VAL A 1 99 ? -6.829 4.527 8.627 1.00 91.25 99 VAL A O 1
ATOM 770 N N . GLN A 1 100 ? -4.857 4.449 9.708 1.00 91.75 100 GLN A N 1
ATOM 771 C CA . GLN A 1 100 ? -4.514 5.859 9.511 1.00 91.75 100 GLN A CA 1
ATOM 772 C C . GLN A 1 100 ? -3.053 6.028 9.054 1.00 91.75 100 GLN A C 1
ATOM 774 O O . GLN A 1 100 ? -2.153 5.602 9.774 1.00 91.75 100 GLN A O 1
ATOM 779 N N . PRO A 1 101 ? -2.785 6.671 7.901 1.00 90.56 101 PRO A N 1
ATOM 780 C CA . PRO A 1 101 ? -3.764 7.105 6.905 1.00 90.56 101 PRO A CA 1
ATOM 781 C C . PRO A 1 101 ? -4.440 5.907 6.217 1.00 90.56 101 PRO A C 1
ATOM 783 O O . PRO A 1 101 ? -3.860 4.829 6.101 1.00 90.56 101 PRO A O 1
ATOM 786 N N . ASN A 1 102 ? -5.676 6.098 5.750 1.00 89.06 102 ASN A N 1
ATOM 787 C CA . ASN A 1 102 ? -6.431 5.072 5.027 1.00 89.06 102 ASN A CA 1
ATOM 788 C C . ASN A 1 102 ? -5.997 5.007 3.550 1.00 89.06 102 ASN A C 1
ATOM 790 O O . ASN A 1 102 ? -6.771 5.321 2.645 1.00 89.06 102 ASN A O 1
ATOM 794 N N . THR A 1 103 ? -4.729 4.673 3.311 1.00 86.44 103 THR A N 1
ATOM 795 C CA . THR A 1 103 ? -4.108 4.659 1.980 1.00 86.44 103 THR A CA 1
ATOM 796 C C . THR A 1 103 ? -3.483 3.299 1.670 1.00 86.44 103 THR A C 1
ATOM 798 O O . THR A 1 103 ? -3.093 2.582 2.593 1.00 86.44 103 THR A O 1
ATOM 801 N N . PRO A 1 104 ? -3.355 2.929 0.383 1.00 87.12 104 PRO A N 1
ATOM 802 C CA . PRO A 1 104 ? -2.598 1.746 -0.014 1.00 87.12 104 PRO A CA 1
ATOM 803 C C . PRO A 1 104 ? -1.136 1.809 0.454 1.00 87.12 104 PRO A C 1
ATOM 805 O O . PRO A 1 104 ? -0.549 2.889 0.516 1.00 87.12 104 PRO A O 1
ATOM 808 N N . VAL A 1 105 ? -0.558 0.645 0.750 1.00 86.38 105 VAL A N 1
ATOM 809 C CA . VAL A 1 105 ? 0.841 0.466 1.158 1.00 86.38 105 VAL A CA 1
ATOM 810 C C . VAL A 1 105 ? 1.523 -0.491 0.185 1.00 86.38 105 VAL A C 1
ATOM 812 O O . VAL A 1 105 ? 1.055 -1.609 -0.026 1.00 86.38 105 VAL A O 1
ATOM 815 N N . VAL A 1 106 ? 2.634 -0.060 -0.403 1.00 84.38 106 VAL A N 1
ATOM 816 C CA . VAL A 1 106 ? 3.459 -0.874 -1.302 1.00 84.38 106 VAL A CA 1
ATOM 817 C C . VAL A 1 106 ? 4.412 -1.717 -0.459 1.00 84.38 106 VAL A C 1
ATOM 819 O O . VAL A 1 106 ? 5.187 -1.177 0.328 1.00 84.38 106 VAL A O 1
ATOM 822 N N . LEU A 1 107 ? 4.356 -3.040 -0.619 1.00 79.00 107 LEU A N 1
ATOM 823 C CA . LEU A 1 107 ? 5.104 -4.006 0.194 1.00 79.00 107 LEU A CA 1
ATOM 824 C C . LEU A 1 107 ? 6.395 -4.526 -0.462 1.00 79.00 107 LEU A C 1
ATOM 826 O O . LEU A 1 107 ? 7.110 -5.302 0.166 1.00 79.00 107 LEU A O 1
ATOM 830 N N . GLY A 1 108 ? 6.713 -4.105 -1.689 1.00 67.62 108 GLY A N 1
ATOM 831 C CA . GLY A 1 108 ? 7.892 -4.575 -2.437 1.00 67.62 108 GLY A CA 1
ATOM 832 C C . GLY A 1 108 ? 7.523 -5.418 -3.661 1.00 67.62 108 GLY A C 1
ATOM 833 O O . GLY A 1 108 ? 6.341 -5.723 -3.847 1.00 67.62 108 GLY A O 1
ATOM 834 N N . PRO A 1 109 ? 8.498 -5.691 -4.555 1.00 57.09 109 PRO A N 1
ATOM 835 C CA . PRO A 1 109 ? 9.705 -6.493 -4.275 1.00 57.09 109 PRO A CA 1
ATOM 836 C C . PRO A 1 109 ? 11.041 -5.723 -4.241 1.00 57.09 109 PRO A C 1
ATOM 838 O O . PRO A 1 109 ? 12.074 -6.342 -3.995 1.00 57.09 109 PRO A O 1
ATOM 841 N N . GLU A 1 110 ? 11.059 -4.428 -4.572 1.00 56.12 110 GLU A N 1
ATOM 842 C CA . GLU A 1 110 ? 12.308 -3.668 -4.713 1.00 56.12 110 GLU A CA 1
ATOM 843 C C . GLU A 1 110 ? 12.900 -3.238 -3.360 1.00 56.12 110 GLU A C 1
ATOM 845 O O . GLU A 1 110 ? 12.147 -2.951 -2.426 1.00 56.12 110 GLU A O 1
ATOM 850 N N . PRO A 1 111 ? 14.241 -3.143 -3.245 1.00 53.38 111 PRO A N 1
ATOM 851 C CA . PRO A 1 111 ? 14.918 -2.763 -2.003 1.00 53.38 111 PRO A CA 1
ATOM 852 C C . PRO A 1 111 ? 14.728 -1.286 -1.618 1.00 53.38 111 PRO A C 1
ATOM 854 O O . PRO A 1 111 ? 15.064 -0.915 -0.496 1.00 53.38 111 PRO A O 1
ATOM 857 N N . LEU A 1 112 ? 14.202 -0.455 -2.525 1.00 57.19 112 LEU A N 1
ATOM 858 C CA . LEU A 1 112 ? 13.996 0.981 -2.345 1.00 57.19 112 LEU A CA 1
ATOM 859 C C . LEU A 1 112 ? 12.522 1.332 -2.576 1.00 57.19 112 LEU A C 1
ATOM 861 O O . LEU A 1 112 ? 12.089 1.546 -3.704 1.00 57.19 112 LEU A O 1
ATOM 865 N N . ILE A 1 113 ? 11.743 1.413 -1.499 1.00 69.38 113 ILE A N 1
ATOM 866 C CA . ILE A 1 113 ? 10.366 1.936 -1.531 1.00 69.38 113 ILE A CA 1
ATOM 867 C C . ILE A 1 113 ? 10.319 3.316 -0.866 1.00 69.38 113 ILE A C 1
ATOM 869 O O . ILE A 1 113 ? 11.163 3.617 -0.024 1.00 69.38 113 ILE A O 1
ATOM 873 N N . PRO A 1 114 ? 9.347 4.189 -1.178 1.00 75.25 114 PRO A N 1
ATOM 874 C CA . PRO A 1 114 ? 9.164 5.411 -0.406 1.00 75.25 114 PRO A CA 1
ATOM 875 C C . PRO A 1 114 ? 8.917 5.086 1.070 1.00 75.25 114 PRO A C 1
ATOM 877 O O . PRO A 1 114 ? 8.286 4.072 1.389 1.00 75.25 114 PRO A O 1
ATOM 880 N N . ARG A 1 115 ? 9.349 5.979 1.970 1.00 83.69 115 ARG A N 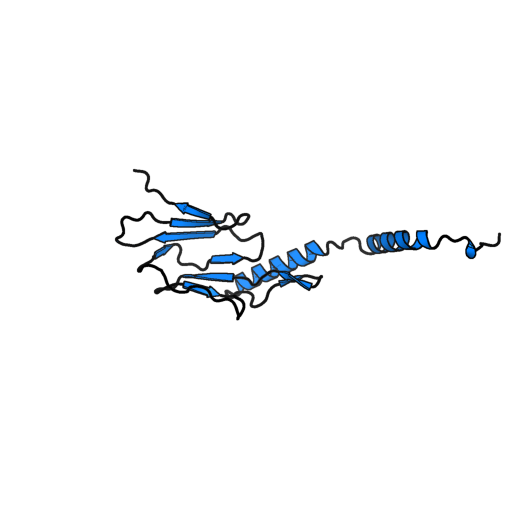1
ATOM 881 C CA . ARG A 1 115 ? 8.979 5.914 3.391 1.00 83.69 115 ARG A CA 1
ATOM 882 C C . ARG A 1 115 ? 7.460 5.828 3.508 1.00 83.69 115 ARG A C 1
ATOM 884 O O . ARG A 1 115 ? 6.744 6.700 3.020 1.00 83.69 115 ARG A O 1
ATOM 891 N N . GLN A 1 116 ? 6.983 4.815 4.217 1.00 87.31 116 GLN A N 1
ATOM 892 C CA . GLN A 1 116 ? 5.559 4.561 4.403 1.00 87.31 116 GLN A CA 1
ATOM 893 C C . GLN A 1 116 ? 5.280 4.222 5.859 1.00 87.31 116 GLN A C 1
ATOM 895 O O . GLN A 1 116 ? 6.073 3.549 6.521 1.00 87.31 116 GLN A O 1
ATOM 900 N N . SER A 1 117 ? 4.139 4.686 6.365 1.00 90.94 117 SER A N 1
ATOM 901 C CA . SER A 1 117 ? 3.651 4.262 7.669 1.00 90.94 117 SER A CA 1
ATOM 902 C C . SER A 1 117 ? 2.139 4.277 7.745 1.00 90.94 117 SER A C 1
ATOM 904 O O . SER A 1 117 ? 1.528 5.253 7.314 1.00 90.94 117 SER A O 1
ATOM 906 N N . ILE A 1 118 ? 1.578 3.256 8.381 1.00 92.06 118 ILE A N 1
ATOM 907 C CA . ILE A 1 118 ? 0.170 3.184 8.765 1.00 92.06 118 ILE A CA 1
ATOM 908 C C . ILE A 1 118 ? 0.066 2.873 10.255 1.00 92.06 118 ILE A C 1
ATOM 910 O O . ILE A 1 118 ? 0.893 2.151 10.809 1.00 92.06 118 ILE A O 1
ATOM 914 N N . THR A 1 119 ? -0.958 3.406 10.900 1.00 93.19 119 THR A N 1
ATOM 915 C CA . THR A 1 119 ? -1.307 3.133 12.290 1.00 93.19 119 THR A CA 1
ATOM 916 C C . THR A 1 119 ? -2.610 2.355 12.315 1.00 93.19 119 THR A C 1
ATOM 918 O O . THR A 1 119 ? -3.593 2.768 11.702 1.00 93.19 119 THR A O 1
ATOM 921 N N . LEU A 1 120 ? -2.595 1.232 13.024 1.00 89.88 120 LEU A N 1
ATOM 922 C CA . LEU A 1 120 ? -3.750 0.402 13.318 1.00 89.88 120 LEU A CA 1
ATOM 923 C C . LEU A 1 120 ? -4.210 0.690 14.746 1.00 89.88 120 LEU A C 1
ATOM 925 O O . LEU A 1 120 ? -3.404 0.675 15.678 1.00 89.88 120 LEU A O 1
ATOM 929 N N . SER A 1 121 ? -5.501 0.936 14.926 1.00 89.19 121 SER A N 1
ATOM 930 C CA . SER A 1 121 ? -6.107 1.134 16.243 1.00 89.19 121 SER A CA 1
ATOM 931 C C . SER A 1 121 ? -7.444 0.407 16.356 1.00 89.19 121 SER A C 1
ATOM 933 O O . SER A 1 121 ? -8.128 0.163 15.360 1.00 89.19 121 SER A O 1
ATOM 935 N N . LEU A 1 122 ? -7.802 0.038 17.586 1.00 87.06 122 LEU A N 1
ATOM 936 C CA . LEU A 1 122 ? -9.057 -0.629 17.931 1.00 87.06 122 LEU A CA 1
ATOM 937 C C . LEU A 1 122 ? -9.924 0.347 18.740 1.00 87.06 122 LEU A C 1
ATOM 939 O O . LEU A 1 122 ? -9.676 0.532 19.933 1.00 87.06 122 LEU A O 1
ATOM 943 N N . PRO A 1 123 ? -10.926 0.997 18.124 1.00 82.75 123 PRO A N 1
ATOM 944 C CA . PRO A 1 123 ? -11.827 1.900 18.832 1.00 82.75 123 PRO A CA 1
ATOM 945 C C . PRO A 1 123 ? -12.517 1.211 20.007 1.00 82.75 123 PRO A C 1
ATOM 947 O O . PRO A 1 123 ? -13.013 0.094 19.875 1.00 82.75 123 PRO A O 1
ATOM 950 N N . GLY A 1 124 ? -12.572 1.891 21.152 1.00 79.06 124 GLY A N 1
ATOM 951 C CA . GLY A 1 124 ? -13.208 1.362 22.363 1.00 79.06 124 GLY A CA 1
ATOM 952 C C . GLY A 1 124 ? -12.400 0.281 23.090 1.00 79.06 124 GLY A C 1
ATOM 953 O O . GLY A 1 124 ? -12.888 -0.271 24.072 1.00 79.06 124 GLY A O 1
ATOM 954 N N . SER A 1 125 ? -11.175 -0.013 22.643 1.00 78.56 125 SER A N 1
ATOM 955 C CA . SER A 1 125 ? -10.226 -0.872 23.350 1.00 78.56 125 SER A CA 1
ATOM 956 C C . SER A 1 125 ? -9.206 -0.031 24.120 1.00 78.56 125 SER A C 1
ATOM 958 O O . SER A 1 125 ? -8.798 1.029 23.657 1.00 78.56 125 SER A O 1
ATOM 960 N N . SER A 1 126 ? -8.736 -0.538 25.264 1.00 79.75 126 SER A N 1
ATOM 961 C CA . SER A 1 126 ? -7.584 0.027 25.993 1.00 79.75 126 SER A CA 1
ATOM 962 C C . SER A 1 126 ? -6.237 -0.338 25.344 1.00 79.75 126 SER A C 1
ATOM 964 O O . SER A 1 126 ? -5.178 -0.058 25.905 1.00 79.75 126 SER A O 1
ATOM 966 N N . SER A 1 127 ? -6.257 -1.034 24.204 1.00 80.94 127 SER A N 1
ATOM 967 C CA . SER A 1 127 ? -5.052 -1.422 23.477 1.00 80.94 127 SER A CA 1
ATOM 968 C C . SER A 1 127 ? -4.407 -0.208 22.812 1.00 80.94 127 SER A C 1
ATOM 970 O O . SER A 1 127 ? -5.061 0.527 22.071 1.00 80.94 127 SER A O 1
ATOM 972 N N . ALA A 1 128 ? -3.110 -0.030 23.061 1.00 83.81 128 ALA A N 1
ATOM 973 C CA . ALA A 1 128 ? -2.322 1.016 22.431 1.00 83.81 128 ALA A CA 1
ATOM 974 C C . ALA A 1 128 ? -2.304 0.849 20.897 1.00 83.81 128 ALA A C 1
ATOM 976 O O . ALA A 1 128 ? -2.162 -0.279 20.409 1.00 83.81 128 ALA A O 1
ATOM 977 N N . PRO A 1 129 ? -2.405 1.944 20.122 1.00 86.38 129 PRO A N 1
ATOM 978 C CA . PRO A 1 129 ? -2.253 1.886 18.677 1.00 86.38 129 PRO A CA 1
ATOM 979 C C . PRO A 1 129 ? -0.899 1.303 18.264 1.00 86.38 129 PRO A C 1
ATOM 981 O O . PRO A 1 129 ? 0.140 1.541 18.886 1.00 86.38 129 PRO A O 1
ATOM 984 N N . VAL A 1 130 ? -0.902 0.573 17.155 1.00 89.44 130 VAL A N 1
ATOM 985 C CA . VAL A 1 130 ? 0.296 -0.059 16.602 1.00 89.44 130 VAL A CA 1
ATOM 986 C C . VAL A 1 130 ? 0.611 0.574 15.261 1.00 89.44 130 VAL A C 1
ATOM 988 O O . VAL A 1 130 ? -0.235 0.616 14.370 1.00 89.44 130 VAL A O 1
ATOM 991 N N . ARG A 1 131 ? 1.841 1.050 15.089 1.00 90.69 131 ARG A N 1
ATOM 992 C CA . ARG A 1 131 ? 2.306 1.636 13.835 1.00 90.69 131 ARG A CA 1
ATOM 993 C C . ARG A 1 131 ? 3.180 0.651 13.076 1.00 90.69 131 ARG A C 1
ATOM 995 O O . ARG A 1 131 ? 4.163 0.147 13.603 1.00 90.69 131 ARG A O 1
ATOM 1002 N N . LEU A 1 132 ? 2.850 0.417 11.816 1.00 89.38 132 LEU A N 1
ATOM 1003 C CA . LEU A 1 132 ? 3.689 -0.303 10.870 1.00 89.38 132 LEU A CA 1
ATOM 1004 C C . LEU A 1 132 ? 4.416 0.726 10.002 1.00 89.38 132 LEU A C 1
ATOM 1006 O O . LEU A 1 132 ? 3.759 1.547 9.363 1.00 89.38 132 LEU A O 1
ATOM 1010 N N . ALA A 1 133 ? 5.751 0.716 9.985 1.00 88.62 133 ALA A N 1
ATOM 1011 C CA . ALA A 1 133 ? 6.525 1.713 9.244 1.00 88.62 133 ALA A CA 1
ATOM 1012 C C . ALA A 1 133 ? 7.824 1.170 8.631 1.00 88.62 133 ALA A C 1
ATOM 1014 O O . ALA A 1 133 ? 8.496 0.322 9.218 1.00 88.62 133 ALA A O 1
ATOM 1015 N N . THR A 1 134 ? 8.194 1.727 7.479 1.00 83.81 134 THR A N 1
ATOM 1016 C CA . THR A 1 134 ? 9.481 1.541 6.791 1.00 83.81 134 THR A CA 1
ATOM 1017 C C . THR A 1 134 ? 10.088 2.907 6.474 1.00 83.81 134 THR A C 1
ATOM 1019 O O . THR A 1 134 ? 9.372 3.864 6.172 1.00 83.81 134 THR A O 1
ATOM 1022 N N . ASP A 1 135 ? 11.413 3.006 6.545 1.00 82.12 135 ASP A N 1
ATOM 1023 C CA . ASP A 1 135 ? 12.172 4.162 6.063 1.00 82.12 135 ASP A CA 1
ATOM 1024 C C . ASP A 1 135 ? 12.459 4.104 4.555 1.00 82.12 135 ASP A C 1
ATOM 1026 O O . ASP A 1 135 ? 12.982 5.076 4.014 1.00 82.12 135 ASP A O 1
ATOM 1030 N N . GLY A 1 136 ? 12.082 3.007 3.893 1.00 75.94 136 GLY A N 1
ATOM 1031 C CA . GLY A 1 136 ? 12.317 2.768 2.477 1.00 75.94 136 GLY A CA 1
ATOM 1032 C C . GLY A 1 136 ? 13.569 1.960 2.157 1.00 75.94 136 GLY A C 1
ATOM 1033 O O . GLY A 1 136 ? 13.709 1.510 1.028 1.00 75.94 136 GLY A O 1
ATOM 1034 N N . LEU A 1 137 ? 14.448 1.756 3.143 1.00 76.56 137 LEU A N 1
ATOM 1035 C CA . LEU A 1 137 ? 15.697 0.992 3.017 1.00 76.56 137 LEU A CA 1
ATOM 1036 C C . LEU A 1 137 ? 15.656 -0.318 3.806 1.00 76.56 137 LEU A C 1
ATOM 1038 O O . LEU A 1 137 ? 16.453 -1.227 3.576 1.00 76.56 137 LEU A O 1
ATOM 1042 N N . ARG A 1 138 ? 14.760 -0.398 4.791 1.00 75.31 138 ARG A N 1
ATOM 1043 C CA . ARG A 1 138 ? 14.584 -1.551 5.671 1.00 75.31 138 ARG A CA 1
ATOM 1044 C C . ARG A 1 138 ? 13.178 -2.129 5.532 1.00 75.31 138 ARG A C 1
ATOM 1046 O O . ARG A 1 138 ? 12.240 -1.393 5.213 1.00 75.31 138 ARG A O 1
ATOM 1053 N N . PRO A 1 139 ? 12.990 -3.424 5.840 1.00 76.31 139 PRO A N 1
ATOM 1054 C CA . PRO A 1 139 ? 11.658 -4.002 5.961 1.00 76.31 139 PRO A CA 1
ATOM 1055 C C . PRO A 1 139 ? 10.762 -3.197 6.910 1.00 76.31 139 PRO A C 1
ATOM 1057 O O . PRO A 1 139 ? 11.244 -2.499 7.808 1.00 76.31 139 PRO A O 1
ATOM 1060 N N . PHE A 1 140 ? 9.447 -3.324 6.737 1.00 83.00 140 PHE A N 1
ATOM 1061 C CA . PHE A 1 140 ? 8.499 -2.746 7.681 1.00 83.00 140 PHE A CA 1
ATOM 1062 C C . PHE A 1 140 ? 8.745 -3.279 9.097 1.00 83.00 140 PHE A C 1
ATOM 1064 O O . PHE A 1 140 ? 8.966 -4.470 9.311 1.00 83.00 140 PHE A O 1
ATOM 1071 N N . SER A 1 141 ? 8.671 -2.375 10.066 1.00 82.62 141 SER A N 1
ATOM 1072 C CA . SER A 1 141 ? 8.822 -2.655 11.489 1.00 82.62 141 SER A CA 1
ATOM 1073 C C . SER A 1 141 ? 7.550 -2.277 12.237 1.00 82.62 141 SER A C 1
ATOM 1075 O O . SER A 1 141 ? 6.866 -1.315 11.876 1.00 82.62 141 SER A O 1
ATOM 1077 N N . ILE A 1 142 ? 7.238 -3.048 13.277 1.00 87.19 142 ILE A N 1
ATOM 1078 C CA . ILE A 1 142 ? 6.125 -2.780 14.185 1.00 87.19 142 ILE A CA 1
ATOM 1079 C C . ILE A 1 142 ? 6.635 -1.864 15.303 1.00 87.19 142 ILE A C 1
ATOM 1081 O O . ILE A 1 142 ? 7.598 -2.192 15.993 1.00 87.19 142 ILE A O 1
ATOM 1085 N N . GLN A 1 143 ? 5.991 -0.714 15.470 1.00 86.94 143 GLN A N 1
ATOM 1086 C CA . GLN A 1 143 ? 6.284 0.303 16.474 1.00 86.94 143 GLN A CA 1
ATOM 1087 C C . GLN A 1 143 ? 5.065 0.435 17.390 1.00 86.94 143 GLN A C 1
ATOM 1089 O O . GLN A 1 143 ? 3.982 0.813 16.940 1.00 86.94 143 GLN A O 1
ATOM 1094 N N . ASN A 1 144 ? 5.232 0.129 18.675 1.00 83.25 144 ASN A N 1
ATOM 1095 C CA . ASN A 1 144 ? 4.176 0.343 19.661 1.00 83.25 144 ASN A CA 1
ATOM 1096 C C . ASN A 1 144 ? 4.129 1.829 20.015 1.00 83.25 144 ASN A C 1
ATOM 1098 O O . ASN A 1 144 ? 5.113 2.372 20.520 1.00 83.25 144 ASN A O 1
ATOM 1102 N N . LEU A 1 145 ? 2.999 2.482 19.749 1.00 73.94 145 LEU A N 1
ATOM 1103 C CA . LEU A 1 145 ? 2.776 3.857 20.173 1.00 73.94 145 LEU A CA 1
ATOM 1104 C C . LEU A 1 145 ? 2.313 3.808 21.630 1.00 73.94 145 LEU A C 1
ATOM 1106 O O . LEU A 1 145 ? 1.124 3.710 21.909 1.00 73.94 145 LEU A O 1
ATOM 1110 N N . GLN A 1 146 ? 3.262 3.783 22.564 1.00 63.47 146 GLN A N 1
ATOM 1111 C CA . GLN A 1 146 ? 2.938 3.968 23.977 1.00 63.47 146 GLN A CA 1
ATOM 1112 C C . GLN A 1 146 ? 2.438 5.406 24.158 1.00 63.47 146 GLN A C 1
ATOM 1114 O O . GLN A 1 146 ? 3.125 6.346 23.757 1.00 63.47 146 GLN A O 1
ATOM 1119 N N . GLU A 1 147 ? 1.248 5.580 24.735 1.00 55.47 147 GLU A N 1
ATOM 1120 C CA . GLU A 1 147 ? 0.846 6.881 25.269 1.00 55.47 147 GLU A CA 1
ATOM 1121 C C . GLU A 1 147 ? 1.794 7.192 26.434 1.00 55.47 147 GLU A C 1
ATOM 1123 O O . GLU A 1 147 ? 1.775 6.512 27.461 1.00 55.47 147 GLU A O 1
ATOM 1128 N N . THR A 1 148 ? 2.701 8.151 26.243 1.00 48.22 148 THR A N 1
ATOM 1129 C CA . THR A 1 148 ? 3.484 8.702 27.353 1.00 48.22 148 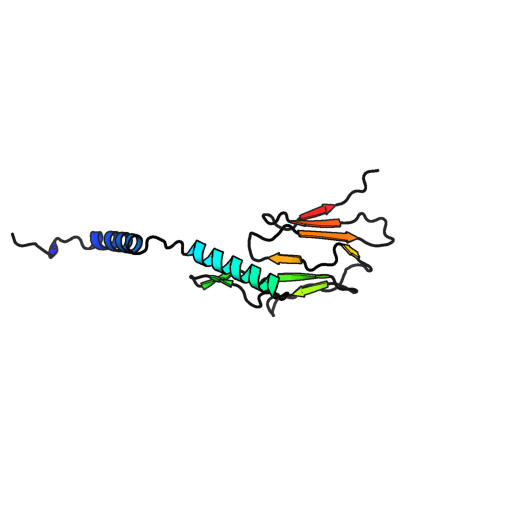THR A CA 1
ATOM 1130 C C . THR A 1 148 ? 2.497 9.343 28.339 1.00 48.22 148 THR A C 1
ATOM 1132 O O . THR A 1 148 ? 1.677 10.142 27.880 1.00 48.22 148 THR A O 1
ATOM 1135 N N . PRO A 1 149 ? 2.533 8.985 29.637 1.00 49.97 149 PRO A N 1
ATOM 1136 C CA . PRO A 1 149 ? 1.630 9.536 30.648 1.00 49.97 149 PRO A CA 1
ATOM 1137 C C . PRO A 1 149 ? 1.820 11.040 30.878 1.00 49.97 149 PRO A C 1
ATOM 1139 O O . PRO A 1 149 ? 2.936 11.552 30.623 1.00 49.97 149 PRO A O 1
#

pLDDT: mean 70.71, std 14.66, range [41.53, 93.19]